Protein AF-A0A5C4LS37-F1 (afdb_monomer_lite)

Secondary structure (DSSP, 8-state):
---EEEEEEEEEE-EE--SSTTTTEEEEEE-HHHH---SSEEEEEEEEEES--TT-EEEEEETTEEEEEEE--TT-EE--SSPPEEETT--EEEEEEEES-SSPPEEEEEEEEEHHHH---

Sequence (121 aa):
MVSYAGLGSRWADAEPDSTGDNTGNWTTVLSAADLGVQVPWYEIYRGVAERVAPGTALRVRIGSHPVSAVQLGEVGEWDPAQPPLIQKGQDVEFLWDAPATGTPPRITIWLRYDDDKWGSA

Structure (mmCIF, N/CA/C/O backbone):
data_AF-A0A5C4LS37-F1
#
_entry.id   AF-A0A5C4LS37-F1
#
loop_
_atom_site.group_PDB
_atom_site.id
_atom_site.type_symbol
_atom_site.label_atom_id
_atom_site.label_alt_id
_atom_site.label_comp_id
_atom_site.label_asym_id
_atom_site.label_entity_id
_atom_site.label_seq_id
_atom_site.pdbx_PDB_ins_code
_atom_site.Cartn_x
_atom_site.Cartn_y
_atom_site.Cartn_z
_atom_site.occupancy
_atom_site.B_iso_or_equiv
_atom_site.auth_seq_id
_atom_site.auth_comp_id
_atom_site.auth_asym_id
_atom_site.auth_atom_id
_atom_site.pdbx_PDB_model_num
ATOM 1 N N . MET A 1 1 ? 24.452 9.004 -12.183 1.00 59.38 1 MET A N 1
ATOM 2 C CA . MET A 1 1 ? 23.201 9.669 -11.761 1.00 59.38 1 MET A CA 1
ATOM 3 C C . MET A 1 1 ? 22.148 8.595 -11.909 1.00 59.38 1 MET A C 1
ATOM 5 O O . MET A 1 1 ? 22.174 7.989 -12.962 1.00 59.38 1 MET A O 1
ATOM 9 N N . VAL A 1 2 ? 21.375 8.270 -10.872 1.00 74.62 2 VAL A N 1
ATOM 10 C CA . VAL A 1 2 ? 20.361 7.207 -10.988 1.00 74.62 2 VAL A CA 1
ATOM 11 C C . VAL A 1 2 ? 19.144 7.795 -11.694 1.00 74.62 2 VAL A C 1
ATOM 13 O O . VAL A 1 2 ? 18.597 8.790 -11.211 1.00 74.62 2 VAL A O 1
ATOM 16 N N . SER A 1 3 ? 18.765 7.227 -12.835 1.00 88.06 3 SER A N 1
ATOM 17 C CA . SER A 1 3 ? 17.543 7.569 -13.561 1.00 88.06 3 SER A CA 1
ATOM 18 C C . SER A 1 3 ? 16.393 6.667 -13.119 1.00 88.06 3 SER A C 1
ATOM 20 O O . SER A 1 3 ? 16.560 5.457 -12.980 1.00 88.06 3 SER A O 1
ATOM 22 N N . TYR A 1 4 ? 15.212 7.250 -12.909 1.00 92.62 4 TYR A N 1
ATOM 23 C CA . TYR A 1 4 ? 14.007 6.493 -12.582 1.00 92.62 4 TYR A CA 1
ATOM 24 C C . TYR A 1 4 ? 12.941 6.677 -13.653 1.00 92.62 4 TYR A C 1
ATOM 26 O O . TYR A 1 4 ? 12.597 7.806 -14.008 1.00 92.62 4 TYR A O 1
ATOM 34 N N . ALA A 1 5 ? 12.355 5.566 -14.087 1.00 93.88 5 ALA A N 1
ATOM 35 C CA . ALA A 1 5 ? 11.199 5.552 -14.969 1.00 93.88 5 ALA A CA 1
ATOM 36 C C . ALA A 1 5 ? 9.922 5.245 -14.171 1.00 93.88 5 ALA A C 1
ATOM 38 O O . ALA A 1 5 ? 9.878 4.343 -13.329 1.00 93.88 5 ALA A O 1
ATOM 39 N N . GLY A 1 6 ? 8.871 6.034 -14.406 1.00 94.94 6 GLY A N 1
ATOM 40 C CA . GLY A 1 6 ? 7.585 5.887 -13.725 1.00 94.94 6 GLY A CA 1
ATOM 41 C C . GLY A 1 6 ? 6.761 4.720 -14.277 1.00 94.94 6 GLY A C 1
ATOM 42 O O . GLY A 1 6 ? 6.660 4.542 -15.486 1.00 94.94 6 GLY A O 1
ATOM 43 N N . LEU A 1 7 ? 6.115 3.964 -13.387 1.00 95.62 7 LEU A N 1
ATOM 44 C CA . LEU A 1 7 ? 5.230 2.828 -13.709 1.00 95.62 7 LEU A CA 1
ATOM 45 C C . LEU A 1 7 ? 3.735 3.163 -13.520 1.00 95.62 7 LEU A C 1
ATOM 47 O O . LEU A 1 7 ? 2.859 2.291 -13.589 1.00 95.62 7 LEU A O 1
ATOM 51 N N . GLY A 1 8 ? 3.440 4.442 -13.279 1.00 95.56 8 GLY A N 1
ATOM 52 C CA . GLY A 1 8 ? 2.104 4.946 -12.979 1.00 95.56 8 GLY A CA 1
ATOM 53 C C . GLY A 1 8 ? 1.668 4.661 -11.542 1.00 95.56 8 GLY A C 1
ATOM 54 O O . GLY A 1 8 ? 2.476 4.298 -10.683 1.00 95.56 8 GLY A O 1
ATOM 55 N N . SER A 1 9 ? 0.373 4.855 -11.286 1.00 97.00 9 SER A N 1
ATOM 56 C CA . SER A 1 9 ? -0.236 4.615 -9.979 1.00 97.00 9 SER A CA 1
ATOM 57 C C . SER A 1 9 ? -1.093 3.352 -9.942 1.00 97.00 9 SER A C 1
ATOM 59 O O . SER A 1 9 ? -1.562 2.864 -10.974 1.00 97.00 9 SER A O 1
ATOM 61 N N . ARG A 1 10 ? -1.285 2.817 -8.737 1.00 97.69 10 ARG A N 1
ATOM 62 C CA . ARG A 1 10 ? -2.226 1.737 -8.406 1.00 97.69 10 ARG A CA 1
ATOM 63 C C . ARG A 1 10 ? -3.025 2.138 -7.185 1.00 97.69 10 ARG A C 1
ATOM 65 O O . ARG A 1 10 ? -2.546 2.937 -6.387 1.00 97.69 10 ARG A O 1
ATOM 72 N N . TRP A 1 11 ? -4.225 1.601 -7.042 1.00 97.25 11 TRP A N 1
ATOM 73 C CA . TRP A 1 11 ? -5.061 1.883 -5.887 1.00 97.25 11 TRP A CA 1
ATOM 74 C C . TRP A 1 11 ? -5.891 0.666 -5.516 1.00 97.25 11 TRP A C 1
ATOM 76 O O . TRP A 1 11 ? -6.206 -0.155 -6.375 1.00 97.25 11 TRP A O 1
ATOM 86 N N . ALA A 1 12 ? -6.248 0.579 -4.241 1.00 97.81 12 ALA A N 1
ATOM 87 C CA . ALA A 1 12 ? -7.180 -0.414 -3.736 1.00 97.81 12 ALA A CA 1
ATOM 88 C C . ALA A 1 12 ? -7.911 0.131 -2.506 1.00 97.81 12 ALA A C 1
ATOM 90 O O . ALA A 1 12 ? -7.368 0.935 -1.738 1.00 97.81 12 ALA A O 1
ATOM 91 N N . ASP A 1 13 ? -9.161 -0.295 -2.351 1.00 97.81 13 ASP A N 1
ATOM 92 C CA . ASP A 1 13 ? -9.903 -0.142 -1.104 1.00 97.81 13 ASP A CA 1
ATOM 93 C C . ASP A 1 13 ? -9.440 -1.212 -0.106 1.00 97.81 13 ASP A C 1
ATOM 95 O O . ASP A 1 13 ? -8.996 -2.291 -0.493 1.00 97.81 13 ASP A O 1
ATOM 99 N N . ALA A 1 14 ? -9.499 -0.903 1.185 1.00 97.69 14 ALA A N 1
ATOM 100 C CA . ALA A 1 14 ? -9.245 -1.883 2.228 1.00 97.69 14 ALA A CA 1
ATOM 101 C C . ALA A 1 14 ? -10.417 -2.861 2.386 1.00 97.69 14 ALA A C 1
ATOM 103 O O . ALA A 1 14 ? -11.578 -2.513 2.170 1.00 97.69 14 ALA A O 1
ATOM 104 N N . GLU A 1 15 ? -10.103 -4.057 2.863 1.00 97.62 15 GLU A N 1
ATOM 105 C CA . GLU A 1 15 ? -11.056 -5.086 3.267 1.00 97.62 15 GLU A CA 1
ATOM 106 C C . GLU A 1 15 ? -10.834 -5.447 4.744 1.00 97.62 15 GLU A C 1
ATOM 108 O O . GLU A 1 15 ? -9.788 -5.098 5.308 1.00 97.62 15 GLU A O 1
ATOM 113 N N . PRO A 1 16 ? -11.808 -6.073 5.434 1.00 97.50 16 PRO A N 1
ATOM 114 C CA . PRO A 1 16 ? -11.565 -6.575 6.781 1.00 97.50 16 PRO A CA 1
ATOM 115 C C . PRO A 1 16 ? -10.380 -7.540 6.754 1.00 97.50 16 PRO A C 1
ATOM 117 O O . PRO A 1 16 ? -10.292 -8.364 5.844 1.00 97.50 16 PRO A O 1
ATOM 120 N N . ASP A 1 17 ? -9.476 -7.432 7.728 1.00 96.00 17 ASP A N 1
ATOM 121 C CA . ASP A 1 17 ? -8.223 -8.180 7.688 1.00 96.00 17 ASP A CA 1
ATOM 122 C C . ASP A 1 17 ? -8.424 -9.689 7.478 1.00 96.00 17 ASP A C 1
ATOM 124 O O . ASP A 1 17 ? -9.098 -10.365 8.257 1.00 96.00 17 ASP A O 1
ATOM 128 N N . SER A 1 18 ? -7.784 -10.212 6.431 1.00 89.81 18 SER A N 1
ATOM 129 C CA . SER A 1 18 ? -7.721 -11.639 6.106 1.00 89.81 18 SER A CA 1
ATOM 130 C C . SER A 1 18 ? -6.321 -12.228 6.298 1.00 89.81 18 SER A C 1
ATOM 132 O O . SER A 1 18 ? -6.137 -13.430 6.117 1.00 89.81 18 SER A O 1
ATOM 134 N N . THR A 1 19 ? -5.329 -11.396 6.632 1.00 86.88 19 THR A N 1
ATOM 135 C CA . THR A 1 19 ? -3.924 -11.810 6.780 1.00 86.88 19 THR A CA 1
ATOM 136 C C . THR A 1 19 ? -3.652 -12.449 8.144 1.00 86.88 19 THR A C 1
ATOM 138 O O . THR A 1 19 ? -2.759 -13.283 8.270 1.00 86.88 19 THR A O 1
ATOM 141 N N . GLY A 1 20 ? -4.433 -12.077 9.166 1.00 89.50 20 GLY A N 1
ATOM 142 C CA . GLY A 1 20 ? -4.215 -12.451 10.564 1.00 89.50 20 GLY A CA 1
ATOM 143 C C . GLY A 1 20 ? -3.281 -11.491 11.309 1.00 89.50 20 GLY A C 1
ATOM 144 O O . GLY A 1 20 ? -3.245 -11.511 12.539 1.00 89.50 20 GLY A O 1
ATOM 145 N N . ASP A 1 21 ? -2.588 -10.600 10.594 1.00 89.44 21 ASP A N 1
ATOM 146 C CA . ASP A 1 21 ? -1.586 -9.673 11.132 1.00 89.44 21 ASP A CA 1
ATOM 147 C C . ASP A 1 21 ? -2.167 -8.288 11.510 1.00 89.44 21 ASP A C 1
ATOM 149 O O . ASP A 1 21 ? -1.464 -7.418 12.054 1.00 89.44 21 ASP A O 1
ATOM 153 N N . ASN A 1 22 ? -3.462 -8.071 11.252 1.00 95.31 22 ASN A N 1
ATOM 154 C CA . ASN A 1 22 ? -4.198 -6.856 11.608 1.00 95.31 22 ASN A CA 1
ATOM 155 C C . ASN A 1 22 ? -5.655 -7.160 12.006 1.00 95.31 22 ASN A C 1
ATOM 157 O O . ASN A 1 22 ? -6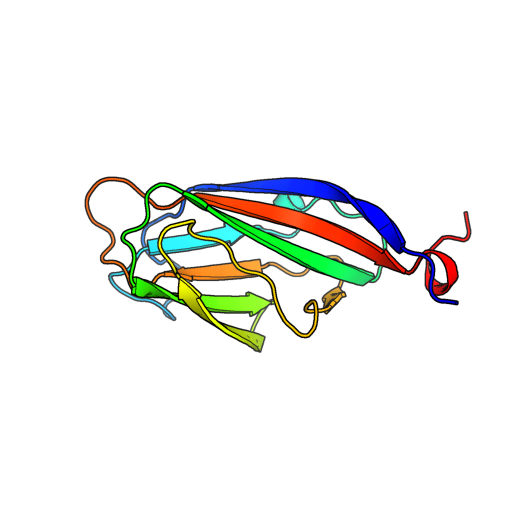.583 -6.435 11.647 1.00 95.31 22 ASN A O 1
ATOM 161 N N . THR A 1 23 ? -5.856 -8.260 12.738 1.00 96.44 23 THR A N 1
ATOM 162 C CA . THR A 1 23 ? -7.185 -8.791 13.075 1.00 96.44 23 THR A CA 1
ATOM 163 C C . THR A 1 23 ? -8.097 -7.720 13.684 1.00 96.44 23 THR A C 1
ATOM 165 O O . THR A 1 23 ? -7.750 -7.080 14.674 1.00 96.44 23 THR A O 1
ATOM 168 N N . GLY A 1 24 ? -9.299 -7.573 13.119 1.00 96.44 24 GLY A N 1
ATOM 169 C CA . GLY A 1 24 ? -10.311 -6.609 13.573 1.00 96.44 24 GLY A CA 1
ATOM 170 C C . GLY A 1 24 ? -10.199 -5.218 12.941 1.00 96.44 24 GLY A C 1
ATOM 171 O O . GLY A 1 24 ? -11.115 -4.409 13.098 1.00 96.44 24 GLY A O 1
ATOM 172 N N . ASN A 1 25 ? -9.136 -4.960 12.183 1.00 97.81 25 ASN A N 1
ATOM 173 C CA . ASN A 1 25 ? -8.899 -3.705 11.485 1.00 97.81 25 ASN A CA 1
ATOM 174 C C . ASN A 1 25 ? -8.992 -3.867 9.959 1.00 97.81 25 ASN A C 1
ATOM 176 O O . ASN A 1 25 ? -9.062 -4.977 9.427 1.00 97.81 25 ASN A O 1
ATOM 180 N N . TRP A 1 26 ? -9.026 -2.739 9.253 1.00 97.88 26 TRP A N 1
ATOM 181 C CA . TRP A 1 26 ? -8.935 -2.694 7.797 1.00 97.88 26 TRP A CA 1
ATOM 182 C C . TRP A 1 26 ? -7.524 -3.073 7.324 1.00 97.88 26 TRP A C 1
ATOM 184 O O . TRP A 1 26 ? -6.529 -2.598 7.874 1.00 97.88 26 TRP A O 1
ATOM 194 N N . THR A 1 27 ? -7.435 -3.839 6.241 1.00 97.94 27 THR A N 1
ATOM 195 C CA . THR A 1 27 ? -6.187 -4.154 5.537 1.00 97.94 27 THR A CA 1
ATOM 196 C C . THR A 1 27 ? -6.388 -3.937 4.044 1.00 97.94 27 THR A C 1
ATOM 198 O O . THR A 1 27 ? -7.349 -4.434 3.465 1.00 97.94 27 THR A O 1
ATOM 201 N N . THR A 1 28 ? -5.490 -3.200 3.395 1.00 97.50 28 THR A N 1
ATOM 202 C CA . THR A 1 28 ? -5.447 -3.159 1.928 1.00 97.50 28 THR A CA 1
ATOM 203 C C . THR A 1 28 ? -4.343 -4.074 1.438 1.00 97.50 28 THR A C 1
ATOM 205 O O . THR A 1 28 ? -3.200 -3.935 1.868 1.00 97.50 28 THR A O 1
ATOM 208 N N . VAL A 1 29 ? -4.671 -4.963 0.508 1.00 96.62 29 VAL A N 1
ATOM 209 C CA . VAL A 1 29 ? -3.694 -5.795 -0.193 1.00 96.62 29 VAL A CA 1
ATOM 210 C C . VAL A 1 29 ? -3.670 -5.360 -1.651 1.00 96.62 29 VAL A C 1
ATOM 212 O O . VAL A 1 29 ? -4.695 -5.375 -2.325 1.00 96.62 29 VAL A O 1
ATOM 215 N N . LEU A 1 30 ? -2.501 -4.948 -2.129 1.00 96.62 30 LEU A N 1
ATOM 216 C CA . LEU A 1 30 ? -2.215 -4.818 -3.552 1.00 96.62 30 LEU A CA 1
ATOM 217 C C . LEU A 1 30 ? -1.412 -6.044 -3.954 1.00 96.62 30 LEU A C 1
ATOM 219 O O . LEU A 1 30 ? -0.210 -6.123 -3.685 1.00 96.62 30 LEU A O 1
ATOM 223 N N . SER A 1 31 ? -2.090 -7.012 -4.564 1.00 95.50 31 SER A N 1
ATOM 224 C CA . SER A 1 31 ? -1.442 -8.237 -5.008 1.00 95.50 31 SER A CA 1
ATOM 225 C C . SER A 1 31 ? -0.475 -7.963 -6.158 1.00 95.50 31 SER A C 1
ATOM 227 O O . SER A 1 31 ? -0.569 -6.953 -6.863 1.00 95.50 31 SER A O 1
ATOM 229 N N . ALA A 1 32 ? 0.423 -8.903 -6.430 1.00 95.19 32 ALA A N 1
ATOM 230 C CA . ALA A 1 32 ? 1.285 -8.845 -7.603 1.00 95.19 32 ALA A CA 1
ATOM 231 C C . ALA A 1 32 ? 0.495 -8.658 -8.916 1.00 95.19 32 ALA A C 1
ATOM 233 O O . ALA A 1 32 ? 0.986 -8.013 -9.849 1.00 95.19 32 ALA A O 1
ATOM 234 N N . ALA A 1 33 ? -0.728 -9.197 -8.987 1.00 95.12 33 ALA A N 1
ATOM 235 C CA . ALA A 1 33 ? -1.622 -9.017 -10.125 1.00 95.12 33 ALA A CA 1
ATOM 236 C C . ALA A 1 33 ? -2.152 -7.577 -10.216 1.00 95.12 33 ALA A C 1
ATOM 238 O O . ALA A 1 33 ? -2.132 -7.001 -11.304 1.00 95.12 33 ALA A O 1
ATOM 239 N N . ASP A 1 34 ? -2.537 -6.975 -9.087 1.00 94.88 34 ASP A N 1
ATOM 240 C CA . ASP A 1 34 ? -2.998 -5.579 -9.024 1.00 94.88 34 ASP A CA 1
ATOM 241 C C . ASP A 1 34 ? -1.873 -4.600 -9.380 1.00 94.88 34 ASP A C 1
ATOM 243 O O . ASP A 1 34 ? -2.075 -3.609 -10.086 1.00 94.88 34 ASP A O 1
ATOM 247 N N . LEU A 1 35 ? -0.651 -4.897 -8.933 1.00 96.06 35 LEU A N 1
ATOM 248 C CA . LEU A 1 35 ? 0.534 -4.110 -9.262 1.00 96.06 35 LEU A CA 1
ATOM 249 C C . LEU A 1 35 ? 0.842 -4.201 -10.764 1.00 96.06 35 LEU A C 1
ATOM 251 O O . LEU A 1 35 ? 1.125 -3.184 -11.409 1.00 96.06 35 LEU A O 1
ATOM 255 N N . GLY A 1 36 ? 0.740 -5.397 -11.353 1.00 94.38 36 GLY A N 1
ATOM 256 C CA . GLY A 1 36 ? 0.865 -5.607 -12.799 1.00 94.38 36 GLY A CA 1
ATOM 257 C C . GLY A 1 36 ? 2.233 -5.213 -13.373 1.00 94.38 36 GLY A C 1
ATOM 258 O O . GLY A 1 36 ? 2.355 -4.947 -14.570 1.00 94.38 36 GLY A O 1
ATOM 259 N N . VAL A 1 37 ? 3.266 -5.135 -12.531 1.00 93.81 37 VAL A N 1
ATOM 260 C CA . VAL A 1 37 ? 4.609 -4.685 -12.914 1.00 93.81 37 VAL A CA 1
ATOM 261 C C . VAL A 1 37 ? 5.428 -5.845 -13.481 1.00 93.81 37 VAL A C 1
ATOM 263 O O . VAL A 1 37 ? 5.490 -6.930 -12.905 1.00 93.81 37 VAL A O 1
ATOM 266 N N . GLN A 1 38 ? 6.076 -5.615 -14.627 1.00 91.25 38 GLN A N 1
ATOM 267 C CA . GLN A 1 38 ? 6.837 -6.653 -15.332 1.00 91.25 38 GLN A CA 1
ATOM 268 C C . GLN A 1 38 ? 8.341 -6.631 -15.063 1.00 91.25 38 GLN A C 1
ATOM 270 O O . GLN A 1 38 ? 8.983 -7.668 -15.260 1.00 91.25 38 GLN A O 1
ATOM 275 N N . VAL A 1 39 ? 8.886 -5.500 -14.604 1.00 92.44 39 VAL A N 1
ATOM 276 C CA . VAL A 1 39 ? 10.308 -5.378 -14.266 1.00 92.44 39 VAL A CA 1
ATOM 277 C C . VAL A 1 39 ? 10.647 -6.196 -13.012 1.00 92.44 39 VAL A C 1
ATOM 279 O O . VAL A 1 39 ? 9.791 -6.329 -12.134 1.00 92.44 39 VAL A O 1
ATOM 282 N N . PRO A 1 40 ? 11.867 -6.759 -12.899 1.00 92.88 40 PRO A N 1
ATOM 283 C CA . PRO A 1 40 ? 12.228 -7.630 -11.778 1.00 92.88 40 PRO A CA 1
ATOM 284 C C . PRO A 1 40 ? 12.157 -6.941 -10.414 1.00 92.88 40 PRO A C 1
ATOM 286 O O . PRO A 1 40 ? 11.789 -7.581 -9.430 1.00 92.88 40 PRO A O 1
ATOM 289 N N . TRP A 1 41 ? 12.491 -5.650 -10.379 1.00 94.31 41 TRP A N 1
ATOM 290 C CA . TRP A 1 41 ? 12.537 -4.828 -9.178 1.00 94.31 41 TRP A CA 1
ATOM 291 C C . TRP A 1 41 ? 11.983 -3.436 -9.465 1.00 94.31 41 TRP A C 1
ATOM 293 O O . TRP A 1 41 ? 12.273 -2.846 -10.507 1.00 94.31 41 TRP A O 1
ATOM 303 N N . TYR A 1 42 ? 11.199 -2.917 -8.532 1.00 95.69 42 TYR A N 1
ATOM 304 C CA . TYR A 1 42 ? 10.592 -1.589 -8.581 1.00 95.69 42 TYR A CA 1
ATOM 305 C C . TYR A 1 42 ? 10.325 -1.105 -7.155 1.00 95.69 42 TYR A C 1
ATOM 307 O O . TYR A 1 42 ? 10.494 -1.860 -6.206 1.00 95.69 42 TYR A O 1
ATOM 315 N N . GLU A 1 43 ? 9.931 0.148 -6.976 1.00 95.75 43 GLU A N 1
ATOM 316 C CA . GLU A 1 43 ? 9.729 0.734 -5.651 1.00 95.75 43 GLU A CA 1
ATOM 317 C C . GLU A 1 43 ? 8.477 1.605 -5.583 1.00 95.75 43 GLU A C 1
ATOM 319 O O . GLU A 1 43 ? 8.043 2.180 -6.588 1.00 95.75 43 GLU A O 1
ATOM 324 N N . ILE A 1 44 ? 7.914 1.714 -4.376 1.00 96.31 44 ILE A N 1
ATOM 325 C CA . ILE A 1 44 ? 6.855 2.680 -4.070 1.00 96.31 44 ILE A CA 1
ATOM 326 C C . ILE A 1 44 ? 7.512 3.955 -3.577 1.00 96.31 44 ILE A C 1
ATOM 328 O O . ILE A 1 44 ? 8.080 3.980 -2.491 1.00 96.31 44 ILE A O 1
ATOM 332 N N . TYR A 1 45 ? 7.419 5.029 -4.348 1.00 95.00 45 TYR A N 1
ATOM 333 C CA . TYR A 1 45 ? 8.033 6.297 -3.951 1.00 95.00 45 TYR A CA 1
ATOM 334 C C . TYR A 1 45 ? 7.038 7.278 -3.325 1.00 95.00 45 TYR A C 1
ATOM 336 O O . TYR A 1 45 ? 7.448 8.337 -2.873 1.00 95.00 45 TYR A O 1
ATOM 344 N N . ARG A 1 46 ? 5.737 6.960 -3.343 1.00 95.19 46 ARG A N 1
ATOM 345 C CA . ARG A 1 46 ? 4.676 7.788 -2.761 1.00 95.19 46 ARG A CA 1
ATOM 346 C C . ARG A 1 46 ? 3.403 6.977 -2.553 1.00 95.19 46 ARG A C 1
ATOM 348 O O . ARG A 1 46 ? 3.061 6.149 -3.401 1.00 95.19 46 ARG A O 1
ATOM 355 N N . GLY A 1 47 ? 2.658 7.289 -1.501 1.00 96.69 47 GLY A N 1
ATOM 356 C CA . GLY A 1 47 ? 1.275 6.878 -1.302 1.00 96.69 47 GLY A CA 1
ATOM 357 C C . GLY A 1 47 ? 0.400 8.016 -0.782 1.00 96.69 47 GLY A C 1
ATOM 358 O O . GLY A 1 47 ? 0.869 8.918 -0.094 1.00 96.69 47 GLY A O 1
ATOM 359 N N . VAL A 1 48 ? -0.885 7.977 -1.113 1.00 96.75 48 VAL A N 1
ATOM 360 C CA . VAL A 1 48 ? -1.910 8.890 -0.599 1.00 96.75 48 VAL A CA 1
ATOM 361 C C . VAL A 1 48 ? -3.078 8.056 -0.108 1.00 96.75 48 VAL A C 1
ATOM 363 O O . VAL A 1 48 ? -3.660 7.282 -0.872 1.00 96.75 48 VAL A O 1
ATOM 366 N N . ALA A 1 49 ? -3.386 8.204 1.174 1.00 96.56 49 ALA A N 1
ATOM 367 C CA . ALA A 1 49 ? -4.498 7.566 1.842 1.00 96.56 49 ALA A CA 1
ATOM 368 C C . ALA A 1 49 ? -5.716 8.490 1.846 1.00 96.56 49 ALA A C 1
ATOM 370 O O . ALA A 1 49 ? -5.645 9.655 2.230 1.00 96.56 49 ALA A O 1
ATOM 371 N N . GLU A 1 50 ? -6.854 7.942 1.454 1.00 95.44 50 GLU A N 1
ATOM 372 C CA . GLU A 1 50 ? -8.146 8.606 1.439 1.00 95.44 50 GLU A CA 1
ATOM 373 C C . GLU A 1 50 ? -9.102 7.884 2.387 1.00 95.44 50 GLU A C 1
ATOM 375 O O . GLU A 1 50 ? -8.960 6.686 2.645 1.00 95.44 50 GLU A O 1
ATOM 380 N N . ARG A 1 51 ? -10.132 8.600 2.859 1.00 94.19 51 ARG A N 1
ATOM 381 C CA . ARG A 1 51 ? -11.182 8.045 3.739 1.00 94.19 51 ARG A CA 1
ATOM 382 C C . ARG A 1 51 ? -10.622 7.406 5.016 1.00 94.19 51 ARG A C 1
ATOM 384 O O . ARG A 1 51 ? -11.184 6.454 5.544 1.00 94.19 51 ARG A O 1
ATOM 391 N N . VAL A 1 52 ? -9.532 7.970 5.521 1.00 91.38 52 VAL A N 1
ATOM 392 C CA . VAL A 1 52 ? -8.893 7.589 6.778 1.00 91.38 52 VAL A CA 1
ATOM 393 C C . VAL A 1 52 ? -8.888 8.790 7.720 1.00 91.38 52 VAL A C 1
ATOM 395 O O . VAL A 1 52 ? -8.797 9.935 7.274 1.00 91.38 52 VAL A O 1
ATOM 398 N N . ALA A 1 53 ? -9.040 8.546 9.019 1.00 90.44 53 ALA A N 1
ATOM 399 C CA . ALA A 1 53 ? -8.987 9.613 10.007 1.00 90.44 53 ALA A CA 1
ATOM 400 C C . ALA A 1 53 ? -7.543 10.136 10.160 1.00 90.44 53 ALA A C 1
ATOM 402 O O . ALA A 1 53 ? -6.598 9.340 10.161 1.00 90.44 53 ALA A O 1
ATOM 403 N N . PRO A 1 54 ? -7.341 11.456 10.335 1.00 90.38 54 PRO A N 1
ATOM 404 C CA . PRO A 1 54 ? -6.039 11.986 10.717 1.00 90.38 54 PRO A CA 1
ATOM 405 C C . PRO A 1 54 ? -5.536 11.324 12.003 1.00 90.38 54 PRO A C 1
ATOM 407 O O . PRO A 1 54 ? -6.301 11.101 12.942 1.00 90.38 54 PRO A O 1
ATOM 410 N N . GLY A 1 55 ? -4.243 11.014 12.052 1.00 91.75 55 GLY A N 1
ATOM 411 C CA . GLY A 1 55 ? -3.622 10.338 13.185 1.00 91.75 55 GLY A CA 1
ATOM 412 C C . GLY A 1 55 ? -3.729 8.811 13.160 1.00 91.75 55 GLY A C 1
ATOM 413 O O . GLY A 1 55 ? -3.124 8.181 14.028 1.00 91.75 55 GLY A O 1
ATOM 414 N N . THR A 1 56 ? -4.423 8.202 12.190 1.00 94.62 56 THR A N 1
ATOM 415 C CA . THR A 1 56 ? -4.391 6.744 11.999 1.00 94.62 56 THR A CA 1
ATOM 416 C C . THR A 1 56 ? -2.960 6.283 11.725 1.00 94.62 56 THR A C 1
ATOM 418 O O . THR A 1 56 ? -2.272 6.820 10.850 1.00 94.62 56 THR A O 1
ATOM 421 N N . ALA A 1 57 ? -2.506 5.280 12.476 1.00 95.69 57 ALA A N 1
ATOM 422 C CA . ALA A 1 57 ? -1.242 4.619 12.198 1.00 95.69 57 ALA A CA 1
ATOM 423 C C . ALA A 1 57 ? -1.397 3.665 11.005 1.00 95.69 57 ALA A C 1
ATOM 425 O O . ALA A 1 57 ? -2.410 2.986 10.848 1.00 95.69 57 ALA A O 1
ATOM 426 N N . LEU A 1 58 ? -0.376 3.611 10.159 1.00 95.62 58 LEU A N 1
ATOM 427 C CA . LEU A 1 58 ? -0.299 2.739 8.999 1.00 95.62 58 LEU A CA 1
ATOM 428 C C . LEU A 1 58 ? 1.007 1.951 9.068 1.00 95.62 58 LEU A C 1
ATOM 430 O O . LEU A 1 58 ? 2.088 2.536 9.161 1.00 95.62 58 LEU A O 1
ATOM 434 N N . ARG A 1 59 ? 0.913 0.623 8.988 1.00 95.62 59 ARG A N 1
ATOM 435 C CA . ARG A 1 59 ? 2.072 -0.258 8.799 1.00 95.62 59 ARG A CA 1
ATOM 436 C C . ARG A 1 59 ? 2.060 -0.788 7.372 1.00 95.62 59 ARG A C 1
ATOM 438 O O . ARG A 1 59 ? 1.012 -1.191 6.880 1.00 95.62 59 ARG A O 1
ATOM 445 N N . VAL A 1 60 ? 3.219 -0.807 6.724 1.00 95.44 60 VAL A N 1
ATOM 446 C CA . VAL A 1 60 ? 3.374 -1.303 5.351 1.00 95.44 60 VAL A CA 1
ATOM 447 C C . VAL A 1 60 ? 4.265 -2.534 5.356 1.00 95.44 60 VAL A C 1
ATOM 449 O O . VAL A 1 60 ? 5.328 -2.532 5.991 1.00 95.44 60 VAL A O 1
ATOM 452 N N . ARG A 1 61 ? 3.850 -3.574 4.634 1.00 95.19 61 ARG A N 1
ATOM 453 C CA . ARG A 1 61 ? 4.618 -4.805 4.423 1.00 95.19 61 ARG A CA 1
ATOM 454 C C . ARG A 1 61 ? 4.732 -5.134 2.944 1.00 95.19 61 ARG A C 1
ATOM 456 O O . ARG A 1 61 ? 3.868 -4.774 2.151 1.00 95.19 61 ARG A O 1
ATOM 463 N N . ILE A 1 62 ? 5.803 -5.836 2.598 1.00 94.88 62 ILE A N 1
ATOM 464 C CA . ILE A 1 62 ? 6.001 -6.448 1.284 1.00 94.88 62 ILE A CA 1
ATOM 465 C C . ILE A 1 62 ? 6.254 -7.935 1.519 1.00 94.88 62 ILE A C 1
ATOM 467 O O . ILE A 1 62 ? 7.249 -8.314 2.149 1.00 94.88 62 ILE A O 1
ATOM 471 N N . GLY A 1 63 ? 5.326 -8.779 1.066 1.00 87.31 63 GLY A N 1
ATOM 472 C CA . GLY A 1 63 ? 5.249 -10.170 1.515 1.00 87.31 63 GLY A CA 1
ATOM 473 C C . GLY A 1 63 ? 5.268 -10.261 3.048 1.00 87.31 63 GLY A C 1
ATOM 474 O O . GLY A 1 63 ? 4.554 -9.544 3.740 1.00 87.31 63 GLY A O 1
ATOM 475 N N . SER A 1 64 ? 6.151 -11.088 3.612 1.00 83.56 64 SER A N 1
ATOM 476 C CA . SER A 1 64 ? 6.279 -11.242 5.069 1.00 83.56 64 SER A CA 1
ATOM 477 C C . SER A 1 64 ? 7.071 -10.131 5.774 1.00 83.56 64 SER A C 1
ATOM 479 O O . SER A 1 64 ? 7.191 -10.167 7.001 1.00 83.56 64 SER A O 1
ATOM 481 N N . HIS A 1 65 ? 7.641 -9.161 5.050 1.00 90.00 65 HIS A N 1
ATOM 482 C CA . HIS A 1 65 ? 8.602 -8.205 5.608 1.00 90.00 65 HIS A CA 1
ATOM 483 C C . HIS A 1 65 ? 7.967 -6.837 5.902 1.00 90.00 65 HIS A C 1
ATOM 485 O O . HIS A 1 65 ? 7.448 -6.207 4.981 1.00 90.00 65 HIS A O 1
ATOM 491 N N . PRO A 1 66 ? 8.033 -6.327 7.147 1.00 91.31 66 PRO A N 1
ATOM 492 C CA . PRO A 1 66 ? 7.654 -4.950 7.446 1.00 91.31 66 PRO A CA 1
ATOM 493 C C . PRO A 1 66 ? 8.672 -3.974 6.856 1.00 91.31 66 PRO A C 1
ATOM 495 O O . PRO A 1 66 ? 9.878 -4.162 7.013 1.00 91.31 66 PRO A O 1
ATOM 498 N N . VAL A 1 67 ? 8.180 -2.924 6.199 1.00 92.56 67 VAL A N 1
ATOM 499 C CA . VAL A 1 67 ? 9.027 -1.929 5.517 1.00 92.56 67 VAL A CA 1
ATOM 500 C C . VAL A 1 67 ? 8.775 -0.497 5.970 1.00 92.56 67 VAL A C 1
ATOM 502 O O . VAL A 1 67 ? 9.647 0.353 5.819 1.00 92.56 67 VAL A O 1
ATOM 505 N N . SER A 1 68 ? 7.608 -0.204 6.548 1.00 90.69 68 SER A N 1
ATOM 506 C CA . SER A 1 68 ? 7.313 1.125 7.081 1.00 90.69 68 SER A CA 1
ATOM 507 C C . SER A 1 68 ? 6.281 1.072 8.205 1.00 90.69 68 SER A C 1
ATOM 509 O O . SER A 1 68 ? 5.426 0.187 8.239 1.00 90.69 68 SER A O 1
ATOM 511 N N . ALA A 1 69 ? 6.357 2.045 9.107 1.00 91.31 69 ALA A N 1
ATOM 512 C CA . ALA A 1 69 ? 5.324 2.362 10.081 1.00 91.31 69 ALA A CA 1
ATOM 513 C C . ALA A 1 69 ? 5.263 3.887 10.212 1.00 91.31 69 ALA A C 1
ATOM 515 O O . ALA A 1 69 ? 6.272 4.521 10.523 1.00 91.31 69 ALA A O 1
ATOM 516 N N . VAL A 1 70 ? 4.102 4.476 9.935 1.00 92.06 70 VAL A N 1
ATOM 517 C CA . VAL A 1 70 ? 3.903 5.929 9.909 1.00 92.06 70 VAL A CA 1
ATOM 518 C C . VAL A 1 70 ? 2.585 6.288 10.578 1.00 92.06 70 VAL A C 1
ATOM 520 O O . VAL A 1 70 ? 1.654 5.488 10.603 1.00 92.06 70 VAL A O 1
ATOM 523 N N . GLN A 1 71 ? 2.493 7.505 11.100 1.00 93.00 71 GLN A N 1
ATOM 524 C CA . GLN A 1 71 ? 1.224 8.092 11.499 1.00 93.00 71 GLN A CA 1
ATOM 525 C C . GLN A 1 71 ? 0.784 9.088 10.429 1.00 93.00 71 GLN A C 1
ATOM 527 O O . GLN A 1 71 ? 1.544 9.989 10.072 1.00 93.00 71 GLN A O 1
ATOM 532 N N . LEU A 1 72 ? -0.420 8.908 9.891 1.00 91.31 72 LEU A N 1
ATOM 533 C CA . LEU A 1 72 ? -0.903 9.729 8.787 1.00 91.31 72 LEU A CA 1
ATOM 534 C C . LEU A 1 72 ? -1.325 11.111 9.286 1.00 91.31 72 LEU A C 1
ATOM 536 O O . LEU A 1 72 ? -2.071 11.239 10.259 1.00 91.31 72 LEU A O 1
ATOM 540 N N . GLY A 1 73 ? -0.841 12.148 8.604 1.00 87.56 73 GLY A N 1
ATOM 541 C CA . GLY A 1 73 ? -1.267 13.527 8.833 1.00 87.56 73 GLY A CA 1
ATOM 542 C C . GLY A 1 73 ? -2.631 13.831 8.207 1.00 87.56 73 GLY A C 1
ATOM 543 O O . GLY A 1 73 ? -3.300 12.953 7.667 1.00 87.56 73 GLY A O 1
ATOM 544 N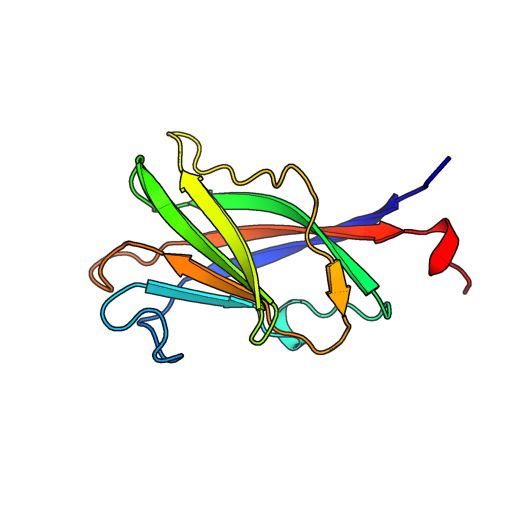 N . GLU A 1 74 ? -3.025 15.103 8.223 1.00 83.00 74 GLU A N 1
ATOM 545 C CA . GLU A 1 74 ? -4.324 15.560 7.696 1.00 83.00 74 GLU A CA 1
ATOM 546 C C . GLU A 1 74 ? -4.526 15.268 6.203 1.00 83.00 74 GLU A C 1
ATOM 548 O O . GLU A 1 74 ? -5.646 15.034 5.761 1.00 83.00 74 GLU A O 1
ATOM 553 N N . VAL A 1 75 ? -3.439 15.261 5.429 1.00 82.69 75 VAL A N 1
ATOM 554 C CA . VAL A 1 75 ? -3.465 15.033 3.974 1.00 82.69 75 VAL A CA 1
ATOM 555 C C . VAL A 1 75 ? -3.405 13.535 3.630 1.00 82.69 75 VAL A C 1
ATOM 557 O O . VAL A 1 75 ? -3.541 13.165 2.469 1.00 82.69 75 VAL A O 1
ATOM 560 N N . GLY A 1 76 ? -3.203 12.656 4.623 1.00 88.75 76 GLY A N 1
ATOM 561 C CA . GLY A 1 76 ? -3.123 11.208 4.404 1.00 88.75 76 GLY A CA 1
ATOM 562 C C . GLY A 1 76 ? -1.926 10.768 3.555 1.00 88.75 76 GLY A C 1
ATOM 563 O O . GLY A 1 76 ? -1.916 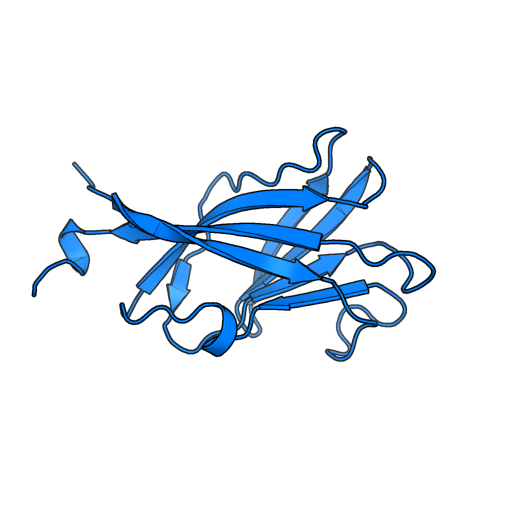9.661 3.027 1.00 88.75 76 GLY A O 1
ATOM 564 N N . GLU A 1 77 ? -0.918 11.620 3.383 1.00 91.94 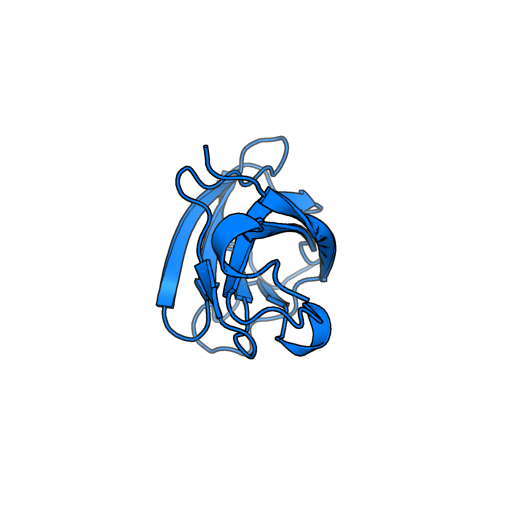77 GLU A N 1
ATOM 565 C CA . GLU A 1 77 ? 0.242 11.308 2.553 1.00 91.94 77 GLU A CA 1
ATOM 566 C C . GLU A 1 77 ? 1.226 10.388 3.286 1.00 91.94 77 GLU A C 1
ATOM 568 O O . GLU A 1 77 ? 1.584 10.613 4.444 1.00 91.94 77 GLU A O 1
ATOM 573 N N . TRP A 1 78 ? 1.677 9.356 2.579 1.00 91.69 78 TRP A N 1
ATOM 574 C CA . TRP A 1 78 ? 2.780 8.492 2.967 1.00 91.69 78 TRP A CA 1
ATOM 575 C C . TRP A 1 78 ? 3.921 8.670 1.963 1.00 91.69 78 TRP A C 1
ATOM 577 O O . TRP A 1 78 ? 3.838 8.225 0.819 1.00 91.69 78 TRP A O 1
ATOM 587 N N . ASP A 1 79 ? 4.992 9.320 2.403 1.00 90.31 79 ASP A N 1
ATOM 588 C CA . ASP A 1 79 ? 6.215 9.519 1.626 1.00 90.31 79 ASP A CA 1
ATOM 589 C C . ASP A 1 79 ? 7.377 8.816 2.349 1.00 90.31 79 ASP A C 1
ATOM 591 O O . ASP A 1 79 ? 7.877 9.316 3.365 1.00 90.31 79 ASP A O 1
ATOM 595 N N . PRO A 1 80 ? 7.746 7.590 1.936 1.00 87.69 80 PRO A N 1
ATOM 596 C CA . PRO A 1 80 ? 8.785 6.841 2.618 1.00 87.69 80 PRO A CA 1
ATOM 597 C C . PRO A 1 80 ? 10.155 7.489 2.383 1.00 87.69 80 PR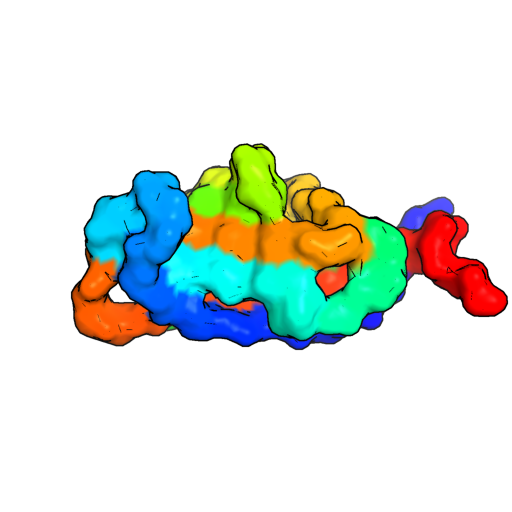O A C 1
ATOM 599 O O . PRO A 1 80 ? 10.624 7.590 1.253 1.00 87.69 80 PRO A O 1
ATOM 602 N N . ALA A 1 81 ? 10.862 7.826 3.469 1.00 86.06 81 ALA A N 1
ATOM 603 C CA . ALA A 1 81 ? 12.223 8.377 3.399 1.00 86.06 81 ALA A CA 1
ATOM 604 C C . ALA A 1 81 ? 13.196 7.488 2.598 1.00 86.06 81 ALA A C 1
ATOM 606 O O . ALA A 1 81 ? 14.159 7.977 2.006 1.00 86.06 81 ALA A O 1
ATOM 607 N N . GLN A 1 82 ? 12.939 6.178 2.584 1.00 88.88 82 GLN A N 1
ATOM 608 C CA . GLN A 1 82 ? 13.558 5.215 1.683 1.00 88.88 82 GLN A CA 1
ATOM 609 C C . GLN A 1 82 ? 12.444 4.427 0.981 1.00 88.88 82 GLN A C 1
ATOM 611 O O . GLN A 1 82 ? 11.789 3.619 1.646 1.00 88.88 82 GLN A O 1
ATOM 616 N N . PRO A 1 83 ? 12.207 4.660 -0.325 1.00 93.00 83 PRO A N 1
ATOM 617 C CA . PRO A 1 83 ? 11.242 3.900 -1.111 1.00 93.00 83 PRO A CA 1
ATOM 618 C C . PRO A 1 83 ? 11.481 2.394 -0.964 1.00 93.00 83 PRO A C 1
ATOM 620 O O . PRO A 1 83 ? 12.587 1.923 -1.245 1.00 93.00 83 PRO A O 1
ATOM 623 N N . PRO A 1 84 ? 10.495 1.622 -0.482 1.00 94.31 84 PRO A N 1
ATOM 624 C CA . PRO A 1 84 ? 10.691 0.202 -0.284 1.00 94.31 84 PRO A CA 1
ATOM 625 C C . PRO A 1 84 ? 10.764 -0.512 -1.635 1.00 94.31 84 PRO A C 1
ATOM 627 O O . PRO A 1 84 ? 9.939 -0.287 -2.526 1.00 94.31 84 PRO A O 1
ATOM 630 N N . LEU A 1 85 ? 11.765 -1.381 -1.765 1.00 93.69 85 LEU A N 1
ATOM 631 C CA . LEU A 1 85 ? 12.015 -2.164 -2.965 1.00 93.69 85 LEU A CA 1
ATOM 632 C C . LEU A 1 85 ? 11.114 -3.407 -2.981 1.00 93.69 85 LEU A C 1
ATOM 634 O O . LEU A 1 85 ? 11.085 -4.176 -2.022 1.00 93.69 85 LEU A O 1
ATOM 638 N N . ILE A 1 86 ? 10.410 -3.606 -4.088 1.00 95.38 86 ILE A N 1
ATOM 639 C CA . ILE A 1 86 ? 9.494 -4.713 -4.343 1.00 95.38 86 ILE A CA 1
ATOM 640 C C . ILE A 1 86 ? 10.068 -5.570 -5.464 1.00 95.38 86 ILE A C 1
ATOM 642 O O . ILE A 1 86 ? 10.475 -5.062 -6.514 1.00 95.38 86 ILE A O 1
ATOM 646 N N . GLN A 1 87 ? 10.062 -6.881 -5.259 1.00 94.50 87 GLN A N 1
ATOM 647 C CA . GLN A 1 87 ? 10.368 -7.849 -6.298 1.00 94.50 87 GLN A CA 1
ATOM 648 C C . GLN A 1 87 ? 9.098 -8.234 -7.064 1.00 94.50 87 GLN A C 1
ATOM 650 O O . GLN A 1 87 ? 8.008 -8.346 -6.497 1.00 94.50 87 GLN A O 1
ATOM 655 N N . LYS A 1 88 ? 9.230 -8.492 -8.368 1.00 93.50 88 LYS A N 1
ATOM 656 C CA . LYS A 1 88 ? 8.137 -9.042 -9.179 1.00 93.50 88 LYS A CA 1
ATOM 657 C C . LYS A 1 88 ? 7.523 -10.276 -8.508 1.00 93.50 88 LYS A C 1
ATOM 659 O O . LYS A 1 88 ? 8.238 -11.218 -8.174 1.00 93.50 88 LYS A O 1
ATOM 664 N N . GLY A 1 89 ? 6.196 -10.283 -8.390 1.00 93.88 89 GLY A N 1
ATOM 665 C CA . GLY A 1 89 ? 5.449 -11.386 -7.781 1.00 93.88 89 GLY A CA 1
ATOM 666 C C . GLY A 1 89 ? 5.180 -11.226 -6.284 1.00 93.88 89 GLY A C 1
ATOM 667 O O . GLY A 1 89 ? 4.531 -12.097 -5.719 1.00 93.88 89 GLY A O 1
ATOM 668 N N . GLN A 1 90 ? 5.654 -10.152 -5.648 1.00 95.94 90 GLN A N 1
ATOM 669 C CA . GLN A 1 90 ? 5.322 -9.851 -4.257 1.00 95.94 90 GLN A CA 1
ATOM 670 C C . GLN A 1 90 ? 4.070 -8.983 -4.142 1.00 95.94 90 GLN A C 1
ATOM 672 O O . GLN A 1 90 ? 3.839 -8.095 -4.967 1.00 95.94 90 GLN A O 1
ATOM 677 N N . ASP A 1 91 ? 3.328 -9.225 -3.067 1.00 95.50 91 ASP A N 1
ATOM 678 C CA . ASP A 1 91 ? 2.193 -8.415 -2.648 1.00 95.50 91 ASP A CA 1
ATOM 679 C C . ASP A 1 91 ? 2.658 -7.301 -1.705 1.00 95.50 91 ASP A C 1
ATOM 681 O O . ASP A 1 91 ? 3.675 -7.430 -1.008 1.00 95.50 91 ASP A O 1
ATOM 685 N N . VAL A 1 92 ? 1.889 -6.217 -1.666 1.00 96.50 92 VAL A N 1
ATOM 686 C CA . VAL A 1 92 ? 2.084 -5.101 -0.741 1.00 96.50 92 VAL A CA 1
ATOM 687 C C . VAL A 1 92 ? 0.855 -4.976 0.144 1.00 96.50 92 VAL A C 1
ATOM 689 O O . VAL A 1 92 ? -0.266 -4.859 -0.351 1.00 96.50 92 VAL A O 1
ATOM 692 N N . GLU A 1 93 ? 1.070 -4.952 1.453 1.00 97.00 93 GLU A N 1
ATOM 693 C CA . GLU A 1 93 ? 0.006 -4.858 2.447 1.00 97.00 93 GLU A CA 1
ATOM 694 C C . GLU A 1 93 ? 0.092 -3.530 3.199 1.00 97.00 93 GLU A C 1
ATOM 696 O O . GLU A 1 93 ? 1.161 -3.121 3.661 1.00 97.00 93 GLU A O 1
ATOM 701 N N . PHE A 1 94 ? -1.058 -2.885 3.365 1.00 96.81 94 PHE A N 1
ATOM 702 C CA . PHE A 1 94 ? -1.257 -1.679 4.158 1.00 96.81 94 PHE A CA 1
ATOM 703 C C . PHE A 1 94 ? -2.180 -2.031 5.321 1.00 96.81 94 PHE A C 1
ATOM 705 O O . PHE A 1 94 ? -3.383 -2.222 5.145 1.00 96.81 94 PHE A O 1
ATOM 712 N N . LEU A 1 95 ? -1.594 -2.154 6.507 1.00 97.00 95 LEU A N 1
ATOM 713 C CA . LEU A 1 95 ? -2.278 -2.524 7.739 1.00 97.00 95 LEU A CA 1
ATOM 714 C C . LEU A 1 95 ? -2.665 -1.235 8.464 1.00 97.00 95 LEU A C 1
ATOM 716 O O . LEU A 1 95 ? -1.822 -0.576 9.087 1.00 97.00 95 LEU A O 1
ATOM 720 N N . TRP A 1 96 ? -3.932 -0.858 8.344 1.00 96.75 96 TRP A N 1
ATOM 721 C CA . TRP A 1 96 ? -4.472 0.350 8.951 1.00 96.75 96 TRP A CA 1
ATOM 722 C C . TRP A 1 96 ? -4.766 0.089 10.424 1.00 96.75 96 TRP A C 1
ATOM 724 O O . TRP A 1 96 ? -5.433 -0.889 10.753 1.00 96.75 96 TRP A O 1
ATOM 734 N N . ASP A 1 97 ? -4.336 0.974 11.317 1.00 95.94 97 ASP A N 1
ATOM 735 C CA . ASP A 1 97 ? -4.801 0.987 12.707 1.00 95.94 97 ASP A CA 1
ATOM 736 C C . ASP A 1 97 ? -6.179 1.664 12.782 1.00 95.94 97 ASP A C 1
ATOM 738 O O . ASP A 1 97 ? -6.358 2.763 13.309 1.00 95.94 97 ASP A O 1
ATOM 742 N N . ALA A 1 98 ? -7.142 1.043 12.105 1.00 95.25 98 ALA A N 1
ATOM 743 C CA . ALA A 1 98 ? -8.506 1.517 11.962 1.00 95.25 98 ALA A CA 1
ATOM 744 C C . ALA A 1 98 ? -9.454 0.308 11.987 1.00 95.25 98 ALA A C 1
ATOM 746 O O . ALA A 1 98 ? -9.316 -0.564 11.124 1.00 95.25 98 ALA A O 1
ATOM 747 N N . PRO A 1 99 ? -10.427 0.253 12.918 1.00 96.44 99 PRO A N 1
ATOM 748 C CA . PRO A 1 99 ? -11.365 -0.862 13.016 1.00 96.44 99 PRO A CA 1
ATOM 749 C C . PRO A 1 99 ? -12.103 -1.106 11.702 1.00 96.44 99 PRO A C 1
ATOM 751 O O . PRO A 1 99 ? -12.558 -0.141 11.085 1.00 96.44 99 PRO A O 1
ATOM 754 N N . ALA A 1 100 ? -12.283 -2.379 11.324 1.00 96.69 100 ALA A N 1
ATOM 755 C CA . ALA A 1 100 ? -12.957 -2.816 10.095 1.00 96.69 100 ALA A CA 1
ATOM 756 C C . ALA A 1 100 ? -14.479 -2.577 10.131 1.00 96.69 100 ALA A C 1
ATOM 758 O O . ALA A 1 100 ? -15.296 -3.494 10.069 1.00 96.69 100 ALA A O 1
ATOM 759 N N . THR A 1 101 ? -14.867 -1.319 10.304 1.00 95.06 101 THR A N 1
ATOM 760 C CA . THR A 1 101 ? -16.244 -0.856 10.442 1.00 95.06 101 THR A CA 1
ATOM 761 C C . THR A 1 101 ? -16.435 0.411 9.611 1.00 95.06 101 THR A C 1
ATOM 763 O O . THR A 1 101 ? -15.521 1.225 9.482 1.00 95.06 101 THR A O 1
ATOM 766 N N . GLY A 1 102 ? -17.625 0.583 9.029 1.00 92.75 102 GLY A N 1
ATOM 767 C CA . GLY A 1 102 ? -17.951 1.762 8.221 1.00 92.75 102 GLY A CA 1
ATOM 768 C C . GLY A 1 102 ? -17.274 1.781 6.846 1.00 92.75 102 GLY A C 1
ATOM 769 O O . GLY A 1 102 ? -17.242 0.768 6.151 1.00 92.75 102 GLY A O 1
ATOM 770 N N . THR A 1 103 ? -16.802 2.960 6.431 1.00 95.12 103 THR A N 1
ATOM 771 C CA . THR A 1 103 ? -16.194 3.179 5.111 1.00 95.12 103 THR A CA 1
ATOM 772 C C . THR A 1 103 ? -14.739 2.701 5.102 1.00 95.12 103 THR A C 1
ATOM 774 O O . THR A 1 103 ? -13.958 3.198 5.914 1.00 95.12 103 THR A O 1
ATOM 777 N N . PRO A 1 104 ? -14.340 1.808 4.179 1.00 96.69 104 PRO A N 1
ATOM 778 C CA . PRO A 1 104 ? -12.960 1.352 4.097 1.00 96.69 104 PRO A CA 1
ATOM 779 C C . PRO A 1 104 ? -12.024 2.481 3.628 1.00 96.69 104 PRO A C 1
ATOM 781 O O . PRO A 1 104 ? -12.390 3.236 2.710 1.00 96.69 104 PRO A O 1
ATOM 784 N N . PRO A 1 105 ? -10.811 2.580 4.206 1.00 96.75 105 PRO A N 1
ATOM 785 C CA . PRO A 1 105 ? -9.733 3.393 3.659 1.00 96.75 105 PRO A CA 1
ATOM 786 C C . PRO A 1 105 ? -9.402 2.995 2.220 1.00 96.75 105 PRO A C 1
ATOM 788 O O . PRO A 1 105 ? -9.582 1.844 1.820 1.00 96.75 105 PRO A O 1
ATOM 791 N N . ARG A 1 106 ? -8.857 3.935 1.450 1.00 96.75 106 ARG A N 1
ATOM 792 C CA . ARG A 1 106 ? -8.238 3.659 0.147 1.00 96.75 106 ARG A CA 1
ATOM 793 C C . ARG A 1 106 ? -6.824 4.187 0.142 1.00 96.75 106 ARG A C 1
ATOM 795 O O . ARG A 1 106 ? -6.597 5.301 0.595 1.00 96.75 106 ARG A O 1
ATOM 802 N N . ILE A 1 107 ? -5.900 3.430 -0.433 1.00 97.25 107 ILE A N 1
ATOM 803 C CA . ILE A 1 107 ? -4.560 3.923 -0.747 1.00 97.25 107 ILE A CA 1
ATOM 804 C C . ILE A 1 107 ? -4.399 3.999 -2.259 1.00 97.25 107 ILE A C 1
ATOM 806 O O . ILE A 1 107 ? -4.766 3.071 -2.978 1.00 97.25 107 ILE A O 1
ATOM 810 N N . THR A 1 108 ? -3.830 5.102 -2.733 1.00 97.94 108 THR A N 1
ATOM 811 C CA . THR A 1 108 ? -3.238 5.207 -4.068 1.00 97.94 108 THR A CA 1
ATOM 812 C C . THR A 1 108 ? -1.727 5.264 -3.910 1.00 97.94 108 THR A C 1
ATOM 814 O O . THR A 1 108 ? -1.232 6.075 -3.135 1.00 97.94 108 THR A O 1
ATOM 817 N N . ILE A 1 109 ? -0.987 4.430 -4.632 1.00 97.75 109 ILE A N 1
ATOM 818 C CA . ILE A 1 109 ? 0.478 4.390 -4.625 1.00 97.75 109 ILE A CA 1
ATOM 819 C C . ILE A 1 109 ? 1.040 4.734 -5.995 1.00 97.75 109 ILE A C 1
ATOM 821 O O . ILE A 1 109 ? 0.401 4.464 -7.010 1.00 97.75 109 ILE A O 1
ATOM 825 N N . TRP A 1 110 ? 2.254 5.276 -6.028 1.00 97.75 110 TRP A N 1
ATOM 826 C CA . TRP A 1 110 ? 3.001 5.528 -7.255 1.00 97.75 110 TRP A CA 1
ATOM 827 C C . TRP A 1 110 ? 4.283 4.711 -7.280 1.00 97.75 110 TRP A C 1
ATOM 829 O O . TRP A 1 110 ? 5.034 4.654 -6.303 1.00 97.75 110 TRP A O 1
ATOM 839 N N . LEU A 1 111 ? 4.515 4.089 -8.431 1.00 97.19 111 LEU A N 1
ATOM 840 C CA . LEU A 1 111 ? 5.576 3.121 -8.640 1.00 97.19 111 LEU A CA 1
ATOM 841 C C . LEU A 1 111 ? 6.617 3.674 -9.611 1.00 97.19 111 LEU A C 1
ATOM 843 O O . LEU A 1 111 ? 6.283 4.372 -10.574 1.00 97.19 111 LEU A O 1
ATOM 847 N N . ARG A 1 112 ? 7.880 3.330 -9.385 1.00 96.00 112 ARG A N 1
ATOM 848 C CA . ARG A 1 112 ? 8.981 3.608 -10.315 1.00 96.00 112 ARG A CA 1
ATOM 849 C C . ARG A 1 112 ? 10.014 2.489 -10.279 1.00 96.00 112 ARG A C 1
ATOM 851 O O . ARG A 1 112 ? 9.995 1.669 -9.366 1.00 96.00 112 ARG A O 1
ATOM 858 N N . TYR A 1 113 ? 10.913 2.455 -11.250 1.00 95.19 113 TYR A N 1
ATOM 859 C CA . TYR A 1 113 ? 12.068 1.556 -11.243 1.00 95.19 113 TYR A CA 1
ATOM 860 C C . TYR A 1 113 ? 13.332 2.293 -11.689 1.00 95.19 113 TYR A C 1
ATOM 862 O O . TYR A 1 113 ? 13.246 3.331 -12.343 1.00 95.19 113 TYR A O 1
ATOM 870 N N . ASP A 1 114 ? 14.487 1.759 -11.296 1.00 92.31 114 ASP A N 1
ATOM 871 C CA . ASP A 1 114 ? 15.811 2.237 -11.708 1.00 92.31 114 ASP A CA 1
ATOM 872 C C . ASP A 1 114 ? 16.066 1.833 -13.170 1.00 92.31 114 ASP A C 1
ATOM 874 O O . ASP A 1 114 ? 16.273 0.652 -13.475 1.00 92.31 114 ASP A O 1
ATOM 878 N N . ASP A 1 115 ? 15.998 2.813 -14.069 1.00 88.12 115 ASP A N 1
ATOM 879 C CA . ASP A 1 115 ? 16.092 2.607 -15.517 1.00 88.12 115 ASP A CA 1
ATOM 880 C C . ASP A 1 115 ? 17.520 2.243 -15.946 1.00 88.12 115 ASP A C 1
ATOM 882 O O . ASP A 1 115 ? 17.717 1.485 -16.893 1.00 88.12 115 ASP A O 1
ATOM 886 N N . ASP A 1 116 ? 18.526 2.661 -15.173 1.00 84.62 116 ASP A N 1
ATOM 887 C CA . ASP A 1 116 ? 19.925 2.325 -15.443 1.00 84.62 116 ASP A CA 1
ATOM 888 C C . ASP A 1 116 ? 20.235 0.852 -15.127 1.00 84.62 116 ASP A C 1
ATOM 890 O O . ASP A 1 116 ? 21.179 0.278 -15.675 1.00 84.62 116 ASP A O 1
ATOM 894 N N . LYS A 1 117 ? 19.458 0.226 -14.231 1.00 80.69 117 LYS A N 1
ATOM 895 C CA . LYS A 1 117 ? 19.628 -1.187 -13.857 1.00 80.69 117 LYS A CA 1
ATOM 896 C C . LYS A 1 117 ? 18.731 -2.142 -14.627 1.00 80.69 117 LYS A C 1
ATOM 898 O O . LYS A 1 117 ? 19.143 -3.271 -14.885 1.00 80.69 117 LYS A O 1
ATOM 903 N N . TRP A 1 118 ? 17.506 -1.728 -14.940 1.00 78.69 118 TRP A N 1
ATOM 904 C CA . TRP A 1 118 ? 16.468 -2.635 -15.446 1.00 78.69 118 TRP A CA 1
ATOM 905 C C . TRP A 1 118 ? 15.787 -2.144 -16.729 1.00 78.69 118 TRP A C 1
ATOM 907 O O . TRP A 1 118 ? 14.873 -2.808 -17.211 1.00 78.69 118 TRP A O 1
ATOM 917 N N . GLY A 1 119 ? 16.237 -1.017 -17.288 1.00 63.84 119 GLY A N 1
ATOM 918 C CA . GLY A 1 119 ? 15.717 -0.414 -18.518 1.00 63.84 119 GLY A CA 1
ATOM 919 C C . GLY A 1 119 ? 16.265 -0.981 -19.828 1.00 63.84 119 GLY A C 1
ATOM 920 O O . GLY A 1 119 ? 15.923 -0.470 -20.892 1.00 63.84 119 GLY A O 1
ATOM 921 N N . SER A 1 120 ? 17.097 -2.028 -19.817 1.00 51.56 120 SER A N 1
ATOM 922 C CA . SER A 1 120 ? 17.587 -2.617 -21.069 1.00 51.56 120 SER A CA 1
ATOM 923 C C . SER A 1 120 ? 16.535 -3.539 -21.696 1.00 51.56 120 SER A C 1
ATOM 925 O O . SER A 1 120 ? 16.495 -4.737 -21.395 1.00 51.56 120 SER A O 1
ATOM 927 N N . ALA A 1 121 ? 15.692 -2.959 -22.551 1.00 48.25 121 ALA A N 1
ATOM 928 C CA . ALA A 1 121 ? 15.056 -3.659 -23.667 1.00 48.25 121 ALA A CA 1
ATOM 929 C C . ALA A 1 121 ? 16.052 -3.847 -24.822 1.00 48.25 121 ALA A C 1
ATOM 931 O O . ALA A 1 121 ? 16.837 -2.905 -25.083 1.00 48.25 121 ALA A O 1
#

pLDDT: mean 92.26, std 8.05, range [48.25, 97.94]

Radius of gyration: 14.34 Å; chains: 1; bounding box: 41×28×37 Å

Organism: NCBI:txid2547244

Foldseek 3Di:
DFDKDWPFKFKDWWAQDPPVPQHQFTKDKCFLVRSVDDWQKKFWQWKWKDPDDQQKWKWKDKAPGTDDIDGAHPRRIDGDPDTDMHGRRIMMMIRISHGRDDGTMMMMTIMMDGCVVGVDD

=== Feature glossary ===
Key to the feature types in this record:

pLDDT. pLDDT is the predicted lDDT-Cα score: AlphaFold's confidence that the local environment of each residue (all inter-atomic distances within 15 Å) is correctly placed. It is a per-residue number between 0 and 100, with higher meaning more reliable.

Radius of gyration, Cα contacts, bounding box. The geometric summary reports three shape descriptors. Rg (radius of gyration) measures how spread out the Cα atoms are about their centre of mass; compact globular proteins have small Rg, elongated or unfolded ones large. Cα contacts (<8 Å, |i−j|>4) count long-range residue pairs in spatial proximity — high for tightly packed folds, near zero for rods or random coil. The bounding-box extents give the protein's footprint along x, y, z in Å.

Backbone torsions (φ/ψ). Backbone dihedral angles. Every residue except chain termini has a φ (preceding-C → N → Cα → C) and a ψ (N → Cα → C → next-N). They are reported in degrees following the IUPAC sign convention. Secondary structure is essentially a statement about which (φ, ψ) basin each residue occupies.

Contact-map, Ramachandran, and PAE plots. Plot images: a contact map (which residues are close in 3D, as an N×N binary image), a Ramachandran scatter (backbone torsion angles, revealing secondary-structure composition at a glance), and — for AlphaFold structures — a PAE heatmap (pairwise prediction confidence).

Predicted aligned error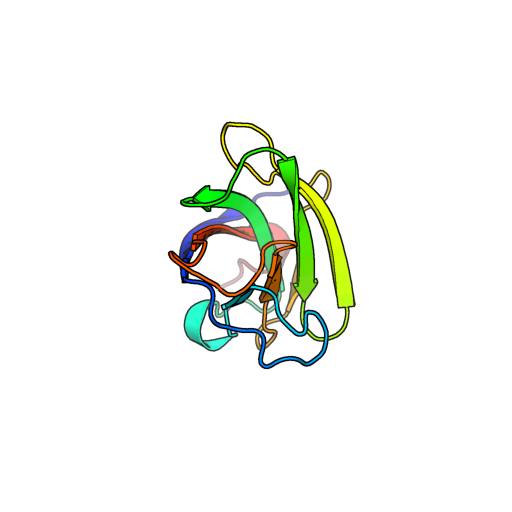. Predicted Aligned Error (PAE) is an AlphaFold confidence matrix: entry (i, j) is the expected error in the position of residue j, in ångströms, when the prediction is superimposed on the true structure at residue i. Low PAE within a block of residues means that block is internally rigid and well-predicted; high PAE between two blocks means their relative placement is uncertain even if each block individually is confident.

Secondary structure (3-state, P-SEA). Three-state secondary structure (P-SEA) collapses the eight DSSP classes into helix (a), strand (b), and coil (c). P-SEA assigns these from Cα geometry alone — distances and angles — without requiring backbone oxygens, so it works on any Cα trace.

Solvent-accessible surface area. Solvent-accessible surface area (SASA) is the area in Å² traced out by the centre of a 1.4 Å probe sphere (a water molecule) rolled over the protein's van der Waals surface (Shrake–Rupley / Lee–Richards construction). Buried residues have near-zero SASA; fully exposed residues can exceed 200 Å². The total SASA scales roughly with the number of surface residues.

Foldseek 3Di. The Foldseek 3Di string encodes local tertiary geometry as a 20-letter alphabet — one character per residue — derived from the relative positions of nearby Cα atoms. Unlike the amino-acid sequence, 3Di is a direct function of the 3D structure, so two proteins with the same fold have similar 3Di strings even at low sequence identity.

B-factor. For experimental (PDB) structures, the B-factor (temperature factor) quantifies the positional spread of each atom in the crystal — a combination of thermal vibration and static disorder — in units of Å². High B-factors mark flexible loops or poorly resolved regions; low B-factors mark the rigid, well-ordered core.

mmCIF coordinates. The mmCIF block holds the 3D Cartesian coordinates of each backbone atom (N, Cα, C, O) in ångströms. mmCIF is the PDB's canonical archive format — a tagged-loop text representation of the atomic model.

InterPro / GO / CATH / organism. Functional annotations link the protein to curated databases. InterPro entries identify conserved domains and families by matching the sequence against member-database signatures (Pfam, PROSITE, CDD, …). Gene Ontology (GO) terms describe molecular function, biological process, and cellular component in a controlled vocabulary. CATH places the structure in a hierarchical fold classification (Class/Architecture/Topology/Homologous-superfamily). The organism is the source species.

Rendered structure images. Structure images are PyMOL renders from six orthogonal camera directions. Cartoon representation draws helices as coils and strands as arrows; sticks shows the backbone as bonds; surface shows the solvent-excluded envelope. Rainbow coloring maps sequence position to hue (blue→red, N→C); chain coloring assigns a distinct color per polypeptide.

Sequence. This is the polypeptide sequence — one letter per residue, N-terminus first. Length ranges from a few dozen residues for small domains to over a thousand for large multi-domain proteins.

Secondary structure (8-state, DSSP). The SS8 string is DSSP's per-residue secondary-structure call. α-helix (H) means an i→i+4 H-bond ladder; β-strand (E) means the residue participates in a β-sheet; 3₁₀ (G) and π (I) are tighter and wider helices; T/S are turns/bends; '-' is loop.

Nearest PDB structures. Structural nearest neighbors (via Foldseek easy-search vs the PDB). Reported per hit: target PDB id, E-value, and alignment TM-score. A TM-score above ~0.5 is the conventional threshold for 'same fold'.